Protein AF-A0A2V9VJ50-F1 (afdb_monomer_lite)

pLDDT: mean 73.33, std 18.11, range [36.12, 94.62]

Sequence (125 aa):
MRKLTKEQKRDIAVIAAKKDADIDFSDLPSVVDWSGAEIGKFYRPAKKPVTMRLDADVLEWLKAFGKGYQTKVNLLLRYAMANAKSRAGTAAGGWRKRRRRTRTSRSRSRADIACRARLVHVQLG

Structure (mmCIF, N/CA/C/O backbone):
data_AF-A0A2V9VJ50-F1
#
_entry.id   AF-A0A2V9VJ50-F1
#
loop_
_atom_site.group_PDB
_atom_site.id
_atom_site.type_symbol
_atom_site.label_atom_id
_atom_site.label_alt_id
_atom_site.label_comp_id
_atom_site.label_asym_id
_atom_site.label_entity_id
_atom_site.label_seq_id
_atom_site.pdbx_PDB_ins_code
_atom_site.Cartn_x
_atom_site.Cartn_y
_atom_site.Cartn_z
_atom_site.occupancy
_atom_site.B_iso_or_equiv
_atom_site.auth_seq_id
_atom_site.auth_comp_id
_atom_site.auth_asym_id
_atom_site.auth_atom_id
_atom_site.pdbx_PDB_model_num
ATOM 1 N N . MET A 1 1 ? -6.143 9.576 31.285 1.00 63.41 1 MET A N 1
ATOM 2 C CA . MET A 1 1 ? -7.428 8.964 30.870 1.00 63.41 1 MET A CA 1
ATOM 3 C C . MET A 1 1 ? -8.580 9.831 31.349 1.00 63.41 1 MET A C 1
ATOM 5 O O . MET A 1 1 ? -8.545 10.267 32.495 1.00 63.41 1 MET A O 1
ATOM 9 N N . ARG A 1 2 ? -9.576 10.105 30.496 1.00 83.50 2 ARG A N 1
ATOM 10 C CA . ARG A 1 2 ? -10.810 10.792 30.917 1.00 83.50 2 ARG A CA 1
ATOM 11 C C . ARG A 1 2 ? -11.621 9.869 31.833 1.00 83.50 2 ARG A C 1
ATOM 13 O O . ARG A 1 2 ? -11.737 8.681 31.550 1.00 83.50 2 ARG A O 1
ATOM 20 N N . LYS A 1 3 ? -12.152 10.409 32.934 1.00 85.25 3 LYS A N 1
ATOM 21 C CA . LYS A 1 3 ? -13.038 9.666 33.841 1.00 85.25 3 LYS A CA 1
ATOM 22 C C . LYS A 1 3 ? -14.437 9.591 33.222 1.00 85.25 3 LYS A C 1
ATOM 24 O O . LYS A 1 3 ? -14.941 10.605 32.751 1.00 85.25 3 LYS A O 1
ATOM 29 N N . LEU A 1 4 ? -15.035 8.400 33.229 1.00 86.62 4 LEU A N 1
ATOM 30 C CA . LEU A 1 4 ? -16.399 8.168 32.742 1.00 86.62 4 LEU A CA 1
ATOM 31 C C . LEU A 1 4 ? -17.420 8.893 33.623 1.00 86.62 4 LEU A C 1
ATOM 33 O O . LEU A 1 4 ? -17.299 8.873 34.857 1.00 86.62 4 LEU A O 1
ATOM 37 N N . THR A 1 5 ? -18.431 9.488 32.992 1.00 92.06 5 THR A N 1
ATOM 38 C CA . THR A 1 5 ? -19.564 10.099 33.695 1.00 92.06 5 THR A CA 1
ATOM 39 C C . THR A 1 5 ? -20.411 9.024 34.383 1.00 92.06 5 THR A C 1
ATOM 41 O O . THR A 1 5 ? -20.317 7.828 34.092 1.00 92.06 5 THR A O 1
ATOM 44 N N . LYS A 1 6 ? -21.240 9.435 35.349 1.00 90.31 6 LYS A N 1
ATOM 45 C CA . LYS A 1 6 ? -22.112 8.516 36.098 1.00 90.31 6 LYS A CA 1
ATOM 46 C C . LYS A 1 6 ? -23.117 7.803 35.183 1.00 90.31 6 LYS A C 1
ATOM 48 O O . LYS A 1 6 ? -23.441 6.651 35.437 1.00 90.31 6 LYS A O 1
ATOM 53 N N . GLU A 1 7 ? -23.572 8.481 34.134 1.00 90.06 7 GLU A N 1
ATOM 54 C CA . GLU A 1 7 ? -24.473 7.948 33.104 1.00 90.06 7 GLU A CA 1
ATOM 55 C C . GLU A 1 7 ? -23.787 6.864 32.278 1.00 90.06 7 GLU A C 1
ATOM 57 O O . GLU A 1 7 ? -24.252 5.732 32.270 1.00 90.06 7 GLU A O 1
ATOM 62 N N . GLN A 1 8 ? -22.594 7.143 31.747 1.00 91.06 8 GLN A N 1
ATOM 63 C CA . GLN A 1 8 ? -21.832 6.163 30.967 1.00 91.06 8 GLN A CA 1
ATOM 64 C C . GLN A 1 8 ? -21.568 4.868 31.746 1.00 91.06 8 GLN A C 1
ATOM 66 O O . GLN A 1 8 ? -21.634 3.777 31.191 1.00 91.06 8 GLN A O 1
ATOM 71 N N . LYS A 1 9 ? -21.289 4.967 33.053 1.00 90.88 9 LYS A N 1
ATOM 72 C CA . LYS A 1 9 ? -21.100 3.782 33.906 1.00 90.88 9 LYS A CA 1
ATOM 73 C C . LYS A 1 9 ? -22.374 2.954 34.068 1.00 90.88 9 LYS A C 1
ATOM 75 O O . LYS A 1 9 ? -22.277 1.736 34.178 1.00 90.88 9 LYS A O 1
ATOM 80 N N . ARG A 1 10 ? -23.543 3.599 34.113 1.00 91.00 10 ARG A N 1
ATOM 81 C CA . ARG A 1 10 ? -24.836 2.907 34.193 1.00 91.00 10 ARG A CA 1
ATOM 82 C C . ARG A 1 10 ? -25.147 2.209 32.879 1.00 91.00 10 ARG A C 1
ATOM 84 O O . ARG A 1 10 ? -25.469 1.031 32.913 1.00 91.00 10 ARG A O 1
ATOM 91 N N . ASP A 1 11 ? -24.961 2.888 31.752 1.00 90.25 11 ASP A N 1
ATOM 92 C CA . ASP A 1 11 ? -25.232 2.313 30.430 1.00 90.25 11 ASP A CA 1
ATOM 93 C C . ASP A 1 11 ? -24.347 1.090 30.163 1.00 90.25 11 ASP A C 1
ATOM 95 O O . ASP A 1 11 ? -24.830 0.049 29.723 1.00 90.25 11 ASP A O 1
ATOM 99 N N . ILE A 1 12 ? -23.062 1.167 30.529 1.00 90.69 12 ILE A N 1
ATOM 100 C CA . ILE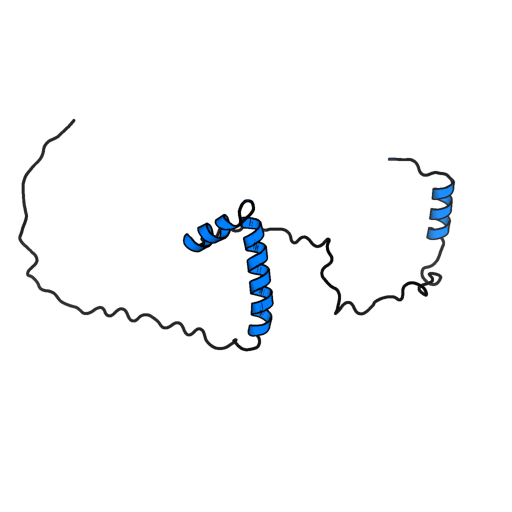 A 1 12 ? -22.141 0.025 30.447 1.00 90.69 12 ILE A CA 1
ATOM 101 C C . ILE A 1 12 ? -22.615 -1.131 31.336 1.00 90.69 12 ILE A C 1
ATOM 103 O O . ILE A 1 12 ? -22.584 -2.276 30.896 1.00 90.69 12 ILE A O 1
ATOM 107 N N . ALA A 1 13 ? -23.061 -0.855 32.566 1.00 90.75 13 ALA A N 1
ATOM 108 C CA . ALA A 1 13 ? -23.566 -1.893 33.466 1.00 90.75 13 ALA A CA 1
ATOM 109 C C . ALA A 1 13 ? -24.848 -2.554 32.929 1.00 90.75 13 ALA A C 1
ATOM 111 O O . ALA A 1 13 ? -25.011 -3.763 33.069 1.00 90.75 13 ALA A O 1
ATOM 112 N N . VAL A 1 14 ? -25.723 -1.783 32.277 1.00 90.25 14 VAL A N 1
ATOM 113 C CA . VAL A 1 14 ? -26.937 -2.294 31.620 1.00 90.25 14 VAL A CA 1
ATOM 114 C C . VAL A 1 14 ? -26.582 -3.190 30.434 1.00 90.25 14 VAL A C 1
ATOM 116 O O . VAL A 1 14 ? -27.133 -4.281 30.314 1.00 90.25 14 VAL A O 1
ATOM 119 N N . ILE A 1 15 ? -25.644 -2.770 29.580 1.00 88.56 15 ILE A N 1
ATOM 120 C CA . ILE A 1 15 ? -25.189 -3.572 28.434 1.00 88.56 15 ILE A CA 1
ATOM 121 C C . ILE A 1 15 ? -24.492 -4.851 28.913 1.00 88.56 15 ILE A C 1
ATOM 123 O O . ILE A 1 15 ? -24.769 -5.923 28.389 1.00 88.56 15 ILE A O 1
ATOM 127 N N . ALA A 1 16 ? -23.644 -4.762 29.941 1.00 87.94 16 ALA A N 1
ATOM 128 C CA . ALA A 1 16 ? -22.920 -5.908 30.493 1.00 87.94 16 ALA A CA 1
ATOM 129 C C . ALA A 1 16 ? -23.833 -6.949 31.165 1.00 87.94 16 ALA A C 1
ATOM 131 O O . ALA A 1 16 ? -23.438 -8.104 31.302 1.00 87.94 16 ALA A O 1
ATOM 132 N N . ALA A 1 17 ? -25.030 -6.549 31.605 1.00 89.81 17 ALA A N 1
ATOM 133 C CA . ALA A 1 17 ? -26.011 -7.444 32.214 1.00 89.81 17 ALA A CA 1
ATOM 134 C C . ALA A 1 17 ? -26.921 -8.152 31.191 1.00 89.81 17 ALA A C 1
ATOM 136 O O . ALA A 1 17 ?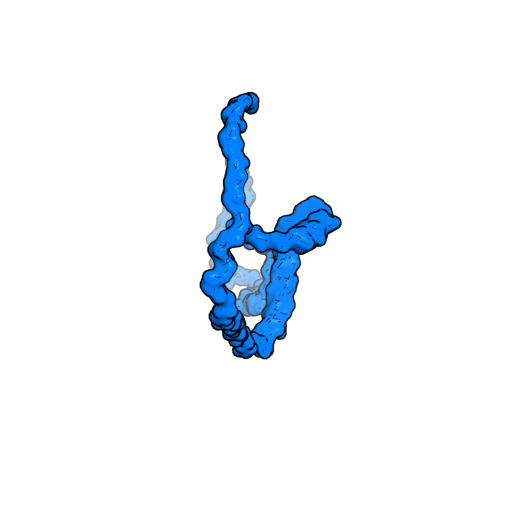 -27.602 -9.111 31.559 1.00 89.81 17 ALA A O 1
ATOM 137 N N . LYS A 1 18 ? -26.959 -7.700 29.927 1.00 87.50 18 LYS A N 1
ATOM 138 C CA . LYS A 1 18 ? -27.708 -8.383 28.862 1.00 87.50 18 LYS A CA 1
ATOM 139 C C . LYS A 1 18 ? -27.016 -9.692 28.477 1.00 87.50 18 LYS A C 1
ATOM 141 O O . LYS A 1 18 ? -25.793 -9.754 28.408 1.00 87.50 18 LYS A O 1
ATOM 146 N N . LYS A 1 19 ? -27.808 -10.733 28.209 1.00 87.75 19 LYS A N 1
ATOM 147 C CA . LYS A 1 19 ? -27.316 -12.012 27.682 1.00 87.75 19 LYS A CA 1
ATOM 148 C C . LYS A 1 19 ? -27.267 -11.964 26.158 1.00 87.75 19 LYS A C 1
ATOM 150 O O . LYS A 1 19 ? -28.112 -11.326 25.538 1.00 87.75 19 LYS A O 1
ATOM 155 N N . ASP A 1 20 ? -26.349 -12.720 25.563 1.00 81.00 20 ASP A N 1
ATOM 156 C CA . ASP A 1 20 ? -26.183 -12.785 24.103 1.00 81.00 20 ASP A CA 1
ATOM 157 C C . ASP A 1 20 ? -27.453 -13.234 23.359 1.00 81.00 20 ASP A C 1
ATOM 159 O O . ASP A 1 20 ? -27.703 -12.792 22.243 1.00 81.00 20 ASP A O 1
ATOM 163 N N . ALA A 1 21 ? -28.280 -14.078 23.985 1.00 83.19 21 ALA A N 1
ATOM 164 C CA . ALA A 1 21 ? -29.537 -14.564 23.409 1.00 83.19 21 ALA A CA 1
ATOM 165 C C . ALA A 1 21 ? -30.625 -13.479 23.287 1.00 83.19 21 ALA A C 1
ATOM 167 O O . ALA A 1 21 ? -31.531 -13.625 22.473 1.00 83.19 21 ALA A O 1
ATOM 168 N N . ASP A 1 22 ? -30.525 -12.403 24.074 1.00 84.94 22 ASP A N 1
ATOM 169 C CA . ASP A 1 22 ? -31.477 -11.286 24.075 1.00 84.94 22 ASP A CA 1
ATOM 170 C C . ASP A 1 22 ? -31.027 -10.147 23.131 1.00 84.94 22 ASP A C 1
ATOM 172 O O . ASP A 1 22 ? -31.593 -9.049 23.151 1.00 84.94 22 ASP A O 1
ATOM 176 N N . ILE A 1 23 ? -29.968 -10.368 22.340 1.00 83.88 23 ILE A N 1
ATOM 177 C CA . ILE A 1 23 ? -29.483 -9.409 21.345 1.00 83.88 23 ILE A CA 1
ATOM 178 C C . ILE A 1 23 ? -30.368 -9.507 20.101 1.00 83.88 23 ILE A C 1
ATOM 180 O O . ILE A 1 23 ? -30.455 -10.549 19.457 1.00 83.88 23 ILE A O 1
ATOM 184 N N . ASP A 1 24 ? -31.011 -8.395 19.759 1.00 82.81 24 ASP A N 1
ATOM 185 C CA . ASP A 1 24 ? -31.809 -8.273 18.546 1.00 82.81 24 ASP A CA 1
ATOM 186 C C . ASP A 1 24 ? -30.904 -8.093 17.315 1.00 82.81 24 ASP A C 1
ATOM 188 O O . ASP A 1 24 ? -30.080 -7.178 17.264 1.00 82.81 24 ASP A O 1
ATOM 192 N N . PHE A 1 25 ? -31.068 -8.971 16.323 1.00 78.69 25 PHE A N 1
ATOM 193 C CA . PHE A 1 25 ? -30.353 -8.944 15.041 1.00 78.69 25 PHE A CA 1
ATOM 194 C C . PHE A 1 25 ? -31.266 -8.576 13.860 1.00 78.69 25 PHE A C 1
ATOM 196 O O . PHE A 1 25 ? -30.852 -8.705 12.707 1.00 78.69 25 PHE A O 1
ATOM 203 N N . SER A 1 26 ? -32.499 -8.127 14.117 1.00 81.06 26 SER A N 1
ATOM 204 C CA . SER A 1 26 ? -33.491 -7.820 13.073 1.00 81.06 26 SER A CA 1
ATOM 205 C C . SER A 1 26 ? -33.000 -6.757 12.083 1.00 81.06 26 SER A C 1
ATOM 207 O O . SER A 1 26 ? -33.247 -6.873 10.884 1.00 81.06 26 SER A O 1
ATOM 209 N N . ASP A 1 27 ? -32.248 -5.765 12.567 1.00 81.81 27 ASP A N 1
ATOM 210 C CA . ASP A 1 27 ? -31.721 -4.668 11.744 1.00 81.81 27 ASP A CA 1
ATOM 211 C C . ASP A 1 27 ? -30.445 -5.039 10.970 1.00 81.81 27 ASP A C 1
ATOM 213 O O . ASP A 1 27 ? -30.134 -4.441 9.937 1.00 81.81 27 ASP A O 1
ATOM 217 N N . LEU A 1 28 ? -29.673 -6.007 11.471 1.00 77.44 28 LEU A N 1
ATOM 218 C CA . LEU A 1 28 ? -28.426 -6.466 10.864 1.00 77.44 28 LEU A CA 1
ATOM 219 C C . LEU A 1 28 ? -28.371 -7.996 10.919 1.00 77.44 28 LEU A C 1
ATOM 221 O O . LEU A 1 28 ? -27.850 -8.551 11.894 1.00 77.44 28 LEU A O 1
ATOM 225 N N . PRO A 1 29 ? -28.869 -8.690 9.878 1.00 77.25 29 PRO A N 1
ATOM 226 C CA . PRO A 1 29 ? -28.786 -10.138 9.832 1.00 77.25 29 PRO A CA 1
ATOM 227 C C . PRO A 1 29 ? -27.320 -10.568 9.876 1.00 77.25 29 PRO A C 1
ATOM 229 O O . PRO A 1 29 ? -26.450 -9.945 9.257 1.00 77.25 29 PRO A O 1
ATOM 232 N N . SER A 1 30 ? -27.032 -11.644 10.608 1.00 75.56 30 SER A N 1
ATOM 233 C CA . SER A 1 30 ? -25.667 -12.150 10.676 1.00 75.56 30 SER A CA 1
ATOM 234 C C . SER A 1 30 ? -25.246 -12.664 9.296 1.00 75.56 30 SER A C 1
ATOM 236 O O . SER A 1 30 ? -25.881 -13.526 8.686 1.00 75.56 30 SER A O 1
ATOM 238 N N . VAL A 1 31 ? -24.172 -12.088 8.760 1.00 79.31 31 VAL A N 1
ATOM 239 C CA . VAL A 1 31 ? -23.586 -12.546 7.503 1.00 79.31 31 VAL A CA 1
ATOM 240 C C . VAL A 1 31 ? -22.650 -13.700 7.840 1.00 79.31 31 VAL A C 1
ATOM 242 O O . VAL A 1 31 ? -21.597 -13.505 8.447 1.00 79.31 31 VAL A O 1
ATOM 245 N N . VAL A 1 32 ? -23.058 -14.917 7.487 1.00 77.50 32 VAL A N 1
ATOM 246 C CA . VAL A 1 32 ? -22.238 -16.129 7.657 1.00 77.50 32 VAL A CA 1
ATOM 247 C C . VAL A 1 32 ? -21.379 -16.378 6.414 1.00 77.50 32 VAL A C 1
ATOM 249 O O . VAL A 1 32 ? -20.251 -16.855 6.523 1.00 77.50 32 VAL A O 1
ATOM 252 N N . ASP A 1 33 ? -21.884 -16.006 5.234 1.00 80.19 33 ASP A N 1
ATOM 253 C CA . ASP A 1 33 ? -21.168 -16.137 3.967 1.00 80.19 33 ASP A CA 1
ATOM 254 C C . ASP A 1 33 ? -20.413 -14.850 3.605 1.00 80.19 33 ASP A C 1
ATOM 256 O O . ASP A 1 33 ? -21.001 -13.827 3.260 1.00 80.19 33 ASP A O 1
ATOM 260 N N . TRP A 1 34 ? -19.084 -14.928 3.662 1.00 77.12 34 TRP A N 1
ATOM 261 C CA . TRP A 1 34 ? -18.159 -13.843 3.323 1.00 77.12 34 TRP A CA 1
ATOM 262 C C . TRP A 1 34 ? -17.460 -14.054 1.973 1.00 77.12 34 TRP A C 1
ATOM 264 O O . TRP A 1 34 ? -16.481 -13.368 1.673 1.00 77.12 34 TRP A O 1
ATOM 274 N N . SER A 1 35 ? -17.927 -14.992 1.146 1.00 75.56 35 SER A N 1
ATOM 275 C CA . SER A 1 35 ? -17.297 -15.332 -0.138 1.00 75.56 35 SER A CA 1
ATOM 276 C C . SER A 1 35 ? -17.200 -14.154 -1.120 1.00 75.56 35 SER A C 1
ATOM 278 O O . SER A 1 35 ? -16.252 -14.084 -1.903 1.00 75.56 35 SER A O 1
ATOM 280 N N . GLY A 1 36 ? -18.131 -13.198 -1.043 1.00 70.75 36 GLY A N 1
ATOM 281 C CA . GLY A 1 36 ? -18.147 -11.969 -1.846 1.00 70.75 36 GLY A CA 1
ATOM 282 C C . GLY A 1 36 ? -17.499 -10.748 -1.185 1.00 70.75 36 GLY A C 1
ATOM 283 O O . GLY A 1 36 ? -17.602 -9.645 -1.717 1.00 70.75 36 GLY A O 1
ATOM 284 N N . ALA A 1 37 ? -16.868 -10.900 -0.019 1.00 73.69 37 ALA A N 1
ATOM 285 C CA . ALA A 1 37 ? -16.322 -9.766 0.716 1.00 73.69 37 ALA A CA 1
ATOM 286 C C . ALA A 1 37 ? -15.135 -9.133 -0.027 1.00 73.69 37 ALA A C 1
ATOM 288 O O . ALA A 1 37 ? -14.098 -9.761 -0.259 1.00 73.69 37 ALA A O 1
ATOM 289 N N . GLU A 1 38 ? -15.263 -7.854 -0.371 1.00 71.94 38 GLU A N 1
ATOM 290 C CA . GLU A 1 38 ? -14.160 -7.099 -0.948 1.00 71.94 38 GLU A CA 1
ATOM 291 C C . GLU A 1 38 ? -13.163 -6.690 0.134 1.00 71.94 38 GLU A C 1
ATOM 293 O O . GLU A 1 38 ? -13.509 -6.314 1.257 1.00 71.94 38 GLU A O 1
ATOM 298 N N . ILE A 1 39 ? -11.884 -6.718 -0.228 1.00 69.38 39 ILE A N 1
ATOM 299 C CA . ILE A 1 39 ? -10.817 -6.188 0.608 1.00 69.38 39 ILE A CA 1
ATOM 300 C C . ILE A 1 39 ? -11.085 -4.689 0.822 1.00 69.38 39 ILE A C 1
ATOM 302 O O . ILE A 1 39 ? -10.907 -3.875 -0.084 1.00 69.38 39 ILE A O 1
ATOM 306 N N . GLY A 1 40 ? -11.533 -4.334 2.028 1.00 71.00 40 GLY A N 1
ATOM 307 C CA . GLY A 1 40 ? -11.979 -2.982 2.350 1.00 71.00 40 GLY A CA 1
ATOM 308 C C . GLY A 1 40 ? -10.896 -1.913 2.179 1.00 71.00 40 GLY A C 1
ATOM 309 O O . GLY A 1 40 ? -9.693 -2.182 2.228 1.00 71.00 40 GLY A O 1
ATOM 310 N N . LYS A 1 41 ? -11.335 -0.651 2.065 1.00 64.25 41 LYS A N 1
ATOM 311 C CA . LYS A 1 41 ? -10.492 0.550 1.866 1.00 64.25 41 LYS A CA 1
ATOM 312 C C . LYS A 1 41 ? -9.339 0.697 2.878 1.00 64.25 41 LYS A C 1
ATOM 314 O O . LYS A 1 41 ? -8.369 1.403 2.609 1.00 64.25 41 LYS A O 1
ATOM 319 N N . PHE A 1 42 ? -9.439 0.047 4.038 1.00 71.50 42 PHE A N 1
ATOM 320 C CA . PHE A 1 42 ? -8.451 0.101 5.118 1.00 71.50 42 PHE A CA 1
ATOM 321 C C . PHE A 1 42 ? -7.350 -0.959 5.025 1.00 71.50 42 PHE A C 1
ATOM 323 O O . PHE A 1 42 ? -6.360 -0.870 5.754 1.00 71.50 42 PHE A O 1
ATOM 330 N N . TYR A 1 43 ? -7.464 -1.934 4.123 1.00 77.12 43 TYR A N 1
ATOM 331 C CA . TYR A 1 43 ? -6.425 -2.938 3.956 1.00 77.12 43 TYR A CA 1
ATOM 332 C C . TYR A 1 43 ? -5.193 -2.340 3.270 1.00 77.12 43 TYR A C 1
ATOM 334 O O . TYR A 1 43 ? -5.190 -2.011 2.081 1.00 77.12 43 TYR A O 1
ATOM 342 N N . ARG A 1 44 ? -4.106 -2.220 4.033 1.00 75.75 44 ARG A N 1
ATOM 343 C CA . ARG A 1 44 ? -2.792 -1.804 3.541 1.00 75.75 44 ARG A CA 1
ATOM 344 C C . ARG A 1 44 ? -1.807 -2.954 3.739 1.00 75.75 44 ARG A C 1
ATOM 346 O O . ARG A 1 44 ? -1.279 -3.102 4.838 1.00 75.75 44 ARG A O 1
ATOM 353 N N . PRO A 1 45 ? -1.534 -3.762 2.700 1.00 81.25 45 PRO A N 1
ATOM 354 C CA . PRO A 1 45 ? -0.479 -4.765 2.761 1.00 81.25 45 PRO A CA 1
ATOM 355 C C . PRO A 1 45 ? 0.843 -4.147 3.212 1.00 81.25 45 PRO A C 1
ATOM 357 O O . PRO A 1 45 ? 1.256 -3.111 2.677 1.00 81.25 45 PRO A O 1
ATOM 360 N N . ALA A 1 46 ? 1.529 -4.806 4.145 1.00 85.06 46 ALA A N 1
ATOM 361 C CA . ALA A 1 46 ? 2.878 -4.420 4.531 1.00 85.06 46 ALA A CA 1
ATOM 362 C C . ALA A 1 46 ? 3.806 -4.503 3.309 1.00 85.06 46 ALA A C 1
ATOM 364 O O . ALA A 1 46 ? 3.931 -5.550 2.666 1.00 85.06 46 ALA A O 1
ATOM 365 N N . LYS A 1 47 ? 4.448 -3.383 2.966 1.00 84.69 47 LYS A N 1
ATOM 366 C CA . LYS A 1 47 ? 5.417 -3.324 1.869 1.00 84.69 47 LYS A CA 1
ATOM 367 C C . LYS A 1 47 ? 6.719 -3.956 2.350 1.00 84.69 47 LYS A C 1
ATOM 369 O O . LYS A 1 47 ? 7.268 -3.525 3.358 1.00 84.69 47 LYS A O 1
ATOM 374 N N . LYS A 1 48 ? 7.218 -4.953 1.625 1.00 88.00 48 LYS A N 1
ATOM 375 C CA . LYS A 1 48 ? 8.540 -5.534 1.878 1.00 88.00 48 LYS A CA 1
ATOM 376 C C . LYS A 1 48 ? 9.558 -4.850 0.961 1.00 88.00 48 LYS A C 1
ATOM 378 O O . LYS A 1 48 ? 9.274 -4.741 -0.234 1.00 88.00 48 LYS A O 1
ATOM 383 N N . PRO A 1 49 ? 10.702 -4.368 1.476 1.00 86.44 49 PRO A N 1
ATOM 384 C CA . PRO A 1 49 ? 11.760 -3.855 0.620 1.00 86.44 49 PRO A CA 1
ATOM 385 C C . PRO A 1 49 ? 12.320 -5.015 -0.207 1.00 86.44 49 PRO A C 1
ATOM 387 O O . PRO A 1 49 ? 12.713 -6.044 0.338 1.00 86.44 49 PRO A O 1
ATOM 390 N N . VAL A 1 50 ? 12.319 -4.862 -1.528 1.00 87.44 50 VAL A N 1
ATOM 391 C CA . VAL A 1 50 ? 12.897 -5.833 -2.459 1.00 87.44 50 VAL A CA 1
ATOM 392 C C . VAL A 1 50 ? 13.854 -5.084 -3.369 1.00 87.44 50 VAL A C 1
ATOM 394 O O . VAL A 1 50 ? 13.468 -4.105 -4.007 1.00 87.44 50 VAL A O 1
ATOM 397 N N . THR A 1 51 ? 15.093 -5.561 -3.445 1.00 90.25 51 THR A N 1
ATOM 398 C CA . THR A 1 51 ? 16.092 -5.045 -4.380 1.00 90.25 51 THR A CA 1
ATOM 399 C C . THR A 1 51 ? 16.010 -5.867 -5.660 1.00 90.25 51 THR A C 1
ATOM 401 O O . THR A 1 51 ? 16.373 -7.041 -5.670 1.00 90.25 51 THR A O 1
ATOM 404 N N . MET A 1 52 ? 15.510 -5.271 -6.741 1.00 89.00 52 MET A N 1
ATOM 405 C CA . MET A 1 52 ? 15.460 -5.900 -8.063 1.00 89.00 52 MET A CA 1
ATOM 406 C C . MET A 1 52 ? 16.044 -4.969 -9.122 1.00 89.00 52 MET A C 1
ATOM 408 O O . MET A 1 52 ? 16.052 -3.750 -8.952 1.00 89.00 52 MET A O 1
ATOM 412 N N . ARG A 1 53 ? 16.530 -5.553 -10.218 1.00 90.88 53 ARG A N 1
ATOM 413 C CA . ARG A 1 53 ? 16.979 -4.807 -11.396 1.00 90.88 53 ARG A CA 1
ATOM 414 C C . ARG A 1 53 ? 15.794 -4.621 -12.339 1.00 90.88 53 ARG A C 1
ATOM 416 O O . ARG A 1 53 ? 15.046 -5.568 -12.563 1.00 90.88 53 ARG A O 1
ATOM 423 N N . LEU A 1 54 ? 15.641 -3.410 -12.859 1.00 89.88 54 LEU A N 1
ATOM 424 C CA . LEU A 1 54 ? 14.684 -3.059 -13.903 1.00 89.88 54 LEU A CA 1
ATOM 425 C C . LEU A 1 54 ? 15.471 -2.535 -15.101 1.00 89.88 54 LEU A C 1
ATOM 427 O O . LEU A 1 54 ? 16.533 -1.935 -14.913 1.00 89.88 54 LEU A O 1
ATOM 431 N N . ASP A 1 55 ? 14.950 -2.765 -16.301 1.00 93.50 55 ASP A N 1
ATOM 432 C CA . ASP A 1 55 ? 15.554 -2.244 -17.522 1.00 93.50 55 ASP A CA 1
ATOM 433 C C . ASP A 1 55 ? 15.508 -0.706 -17.544 1.00 93.50 55 ASP A C 1
ATOM 435 O O . ASP A 1 55 ? 14.670 -0.066 -16.893 1.00 93.50 55 ASP A O 1
ATOM 439 N N . ALA A 1 56 ? 16.470 -0.103 -18.243 1.00 93.56 56 ALA A N 1
ATOM 440 C CA . ALA A 1 56 ? 16.676 1.345 -18.228 1.00 93.56 56 ALA A CA 1
ATOM 441 C C . ALA A 1 56 ? 15.517 2.110 -18.888 1.00 93.56 56 ALA A C 1
ATOM 443 O O . ALA A 1 56 ? 15.079 3.132 -18.362 1.00 93.56 56 ALA A O 1
ATOM 444 N N . ASP A 1 57 ? 14.987 1.573 -19.981 1.00 94.62 57 ASP A N 1
ATOM 445 C CA . ASP A 1 57 ? 13.821 2.073 -20.714 1.00 94.62 57 ASP A CA 1
ATOM 446 C C . ASP A 1 57 ? 12.542 2.015 -19.865 1.00 94.62 57 ASP A C 1
ATOM 448 O O . ASP A 1 57 ? 11.785 2.985 -19.786 1.00 94.62 57 ASP A O 1
ATOM 452 N N . VAL A 1 58 ? 12.332 0.913 -19.142 1.00 91.94 58 VAL A N 1
ATOM 453 C CA . VAL A 1 58 ? 11.207 0.755 -18.214 1.00 91.94 58 VAL A CA 1
ATOM 454 C C . VAL A 1 58 ? 11.314 1.764 -17.074 1.00 91.94 58 VAL A C 1
ATOM 456 O O . VAL A 1 58 ? 10.315 2.372 -16.687 1.00 91.94 58 VAL A O 1
ATOM 459 N N . LEU A 1 59 ? 12.517 1.978 -16.533 1.00 91.81 59 LEU A N 1
ATOM 460 C CA . LEU A 1 59 ? 12.749 2.985 -15.496 1.00 91.81 59 LEU A CA 1
ATOM 461 C C . LEU A 1 59 ? 12.493 4.408 -15.997 1.00 91.81 59 LEU A C 1
ATOM 463 O O . LEU A 1 59 ? 11.908 5.205 -15.260 1.00 91.81 59 LEU A O 1
ATOM 467 N N . GLU A 1 60 ? 12.926 4.736 -17.209 1.00 93.75 60 GLU A N 1
ATOM 468 C CA . GLU A 1 60 ? 12.691 6.039 -17.828 1.00 93.75 60 GLU A CA 1
ATOM 469 C C . GLU A 1 60 ? 11.195 6.286 -18.051 1.00 93.75 60 GLU A C 1
ATOM 471 O O . GLU A 1 60 ? 10.657 7.297 -17.590 1.00 93.75 60 GLU A O 1
ATOM 476 N N . TRP A 1 61 ? 10.491 5.309 -18.625 1.00 93.69 61 TRP A N 1
ATOM 477 C CA . TRP A 1 61 ? 9.042 5.362 -18.805 1.00 93.69 61 TRP A CA 1
ATOM 478 C C . TRP A 1 61 ? 8.296 5.510 -17.470 1.00 93.69 61 TRP A C 1
ATOM 480 O O . TRP A 1 61 ? 7.399 6.342 -17.339 1.00 93.69 61 TRP A O 1
ATOM 490 N N . LEU A 1 62 ? 8.700 4.774 -16.429 1.00 92.31 62 LEU A N 1
ATOM 491 C CA . LEU A 1 62 ? 8.114 4.896 -15.090 1.00 92.31 62 LEU A CA 1
ATOM 492 C C . LEU A 1 62 ? 8.339 6.285 -14.476 1.00 92.31 62 LEU A C 1
ATOM 494 O O . LEU A 1 62 ? 7.445 6.820 -13.812 1.00 92.31 62 LEU A O 1
ATOM 498 N N . LYS A 1 63 ? 9.519 6.873 -14.691 1.00 91.25 63 LYS A N 1
ATOM 499 C CA . LYS A 1 63 ? 9.850 8.228 -14.229 1.00 91.25 63 LYS A CA 1
ATOM 500 C C . LYS A 1 63 ? 9.079 9.308 -14.986 1.00 91.25 63 LYS A C 1
ATOM 502 O O . LYS A 1 63 ? 8.780 10.334 -14.376 1.00 91.25 63 LYS A O 1
ATOM 507 N N . ALA A 1 64 ? 8.690 9.072 -16.241 1.00 91.94 64 ALA A N 1
ATOM 508 C CA . ALA A 1 64 ? 7.869 10.006 -17.017 1.00 91.94 64 ALA A CA 1
ATOM 509 C C . ALA A 1 64 ? 6.511 10.299 -16.349 1.00 91.94 64 ALA A C 1
ATOM 511 O O . ALA A 1 64 ? 5.965 11.390 -16.485 1.00 91.94 64 ALA A O 1
ATOM 512 N N . PHE A 1 65 ? 5.996 9.374 -15.531 1.00 84.81 65 PHE A N 1
ATOM 513 C CA . PHE A 1 65 ? 4.787 9.593 -14.733 1.00 84.81 65 PHE A CA 1
ATOM 514 C C . PHE A 1 65 ? 4.986 10.529 -13.521 1.00 84.81 65 PHE A C 1
ATOM 516 O O . PHE A 1 65 ? 4.037 10.733 -12.754 1.00 84.81 65 PHE A O 1
ATOM 523 N N . GLY A 1 66 ? 6.188 11.062 -13.294 1.00 88.38 66 GLY A N 1
ATOM 524 C CA . GLY A 1 66 ? 6.495 12.022 -12.235 1.00 88.38 66 GLY A CA 1
ATOM 525 C C . GLY A 1 66 ? 6.832 11.402 -10.872 1.00 88.38 66 GLY A C 1
ATOM 526 O O . GLY A 1 66 ? 7.223 10.237 -10.743 1.00 88.38 66 GLY A O 1
ATOM 527 N N . LYS A 1 67 ? 6.703 12.211 -9.811 1.00 87.12 67 LYS A N 1
ATOM 528 C CA . LYS A 1 67 ? 7.074 11.824 -8.440 1.00 87.12 67 LYS A CA 1
ATOM 529 C C . LYS A 1 67 ? 6.262 10.608 -7.970 1.00 87.12 67 LYS A C 1
ATOM 531 O O . LYS A 1 67 ? 5.044 10.555 -8.116 1.00 87.12 67 LYS A O 1
ATOM 536 N N . GLY A 1 68 ? 6.945 9.638 -7.358 1.00 86.69 68 GLY A N 1
ATOM 537 C CA . GLY A 1 68 ? 6.306 8.451 -6.776 1.00 86.69 68 GLY A CA 1
ATOM 538 C C . GLY A 1 68 ? 6.179 7.248 -7.714 1.00 86.69 68 GLY A C 1
ATOM 539 O O . GLY A 1 68 ? 5.365 6.363 -7.443 1.00 86.69 68 GLY A O 1
ATOM 540 N N . TYR A 1 69 ? 6.988 7.172 -8.777 1.00 90.31 69 TYR A N 1
ATOM 541 C CA . TYR A 1 69 ? 7.005 6.033 -9.705 1.00 90.31 69 TYR A CA 1
ATOM 542 C C . TYR A 1 69 ? 7.118 4.667 -8.998 1.00 90.31 69 TYR A C 1
ATOM 544 O O . TYR A 1 69 ? 6.450 3.723 -9.397 1.00 90.31 69 TYR A O 1
ATOM 552 N N . GLN A 1 70 ? 7.844 4.565 -7.876 1.00 85.94 70 GLN A N 1
ATOM 553 C CA . GLN A 1 70 ? 7.928 3.339 -7.061 1.00 85.94 70 GLN A CA 1
ATOM 554 C C . GLN A 1 70 ? 6.558 2.842 -6.560 1.00 85.94 70 GLN A C 1
ATOM 556 O O . GLN A 1 70 ? 6.294 1.641 -6.518 1.00 85.94 70 GLN A O 1
ATOM 561 N N . THR A 1 71 ? 5.650 3.753 -6.198 1.00 86.81 71 THR A N 1
ATOM 562 C CA . THR A 1 71 ? 4.277 3.391 -5.817 1.00 86.81 71 THR A CA 1
ATOM 563 C C . THR A 1 71 ? 3.471 2.956 -7.041 1.00 86.81 71 THR A C 1
ATOM 565 O O . THR A 1 71 ? 2.692 2.007 -6.947 1.00 86.81 71 THR A O 1
ATOM 568 N N . LYS A 1 72 ? 3.702 3.592 -8.198 1.00 87.56 72 LYS A N 1
ATOM 569 C CA . LYS A 1 72 ? 3.051 3.245 -9.472 1.00 87.56 72 LYS A CA 1
ATOM 570 C C . LYS A 1 72 ? 3.486 1.872 -9.992 1.00 87.56 72 LYS A C 1
ATOM 572 O O . LYS A 1 72 ? 2.645 1.144 -10.507 1.00 87.56 72 LYS A O 1
ATOM 577 N N . VAL A 1 73 ? 4.735 1.463 -9.756 1.00 91.06 73 VAL A N 1
ATOM 578 C CA . VAL A 1 73 ? 5.208 0.095 -10.045 1.00 91.06 73 VAL A CA 1
ATOM 579 C C . VAL A 1 73 ? 4.335 -0.939 -9.340 1.00 91.06 73 VAL A C 1
ATOM 581 O O . VAL A 1 73 ? 3.848 -1.873 -9.968 1.00 91.06 73 VAL A O 1
ATOM 584 N N . ASN A 1 74 ? 4.059 -0.747 -8.049 1.00 88.81 74 ASN A N 1
ATOM 585 C CA . ASN A 1 74 ? 3.210 -1.677 -7.303 1.00 88.81 74 ASN A CA 1
ATOM 586 C C . ASN A 1 74 ? 1.772 -1.729 -7.840 1.00 88.81 74 ASN A C 1
ATOM 588 O O . ASN A 1 74 ? 1.148 -2.787 -7.795 1.00 88.81 74 ASN A O 1
ATOM 592 N N . LEU A 1 75 ? 1.239 -0.611 -8.340 1.00 88.06 75 LEU A N 1
ATOM 593 C CA . LEU A 1 75 ? -0.078 -0.578 -8.978 1.00 88.06 75 LEU A CA 1
ATOM 594 C C . LEU A 1 75 ? -0.076 -1.371 -10.293 1.00 88.06 75 LEU A C 1
ATOM 596 O O . LEU A 1 75 ? -0.954 -2.208 -10.501 1.00 88.06 75 LEU A O 1
ATOM 600 N N . LEU A 1 76 ? 0.936 -1.160 -11.137 1.00 90.19 76 LEU A N 1
ATOM 601 C CA . LEU A 1 76 ? 1.082 -1.865 -12.409 1.00 90.19 76 LEU A CA 1
ATOM 602 C C . LEU A 1 76 ? 1.227 -3.378 -12.203 1.00 90.19 76 LEU A C 1
ATOM 604 O O . LEU A 1 76 ? 0.571 -4.159 -12.887 1.00 90.19 76 LEU A O 1
ATOM 608 N N . LEU A 1 77 ? 2.020 -3.796 -11.214 1.00 89.38 77 LEU A N 1
ATOM 609 C CA . LEU A 1 77 ? 2.169 -5.209 -10.862 1.00 89.38 77 LEU A CA 1
ATOM 610 C C . LEU A 1 77 ? 0.841 -5.829 -10.410 1.00 89.38 77 LEU A C 1
ATOM 612 O O . LEU A 1 77 ? 0.517 -6.938 -10.824 1.00 89.38 77 LEU A O 1
ATOM 616 N N . ARG A 1 78 ? 0.029 -5.114 -9.619 1.00 88.31 78 ARG A N 1
ATOM 617 C CA . ARG A 1 78 ? -1.309 -5.589 -9.215 1.00 88.31 78 ARG A CA 1
ATOM 618 C C . ARG A 1 78 ? -2.237 -5.753 -10.412 1.00 88.31 78 ARG A C 1
ATOM 620 O O . ARG A 1 78 ? -2.926 -6.767 -10.504 1.00 88.31 78 ARG A O 1
ATOM 627 N N . TYR A 1 79 ? -2.224 -4.789 -11.328 1.00 88.31 79 TYR A N 1
ATOM 628 C CA . TYR A 1 79 ? -2.995 -4.863 -12.565 1.00 88.31 79 TYR A CA 1
ATOM 629 C C . TYR A 1 79 ? -2.559 -6.058 -13.424 1.00 88.31 79 TYR A C 1
ATOM 631 O O . TYR A 1 79 ? -3.397 -6.838 -13.875 1.00 88.31 79 TYR A O 1
ATOM 639 N N . ALA A 1 80 ? -1.251 -6.267 -13.587 1.00 90.06 80 ALA A N 1
ATOM 640 C CA . ALA A 1 80 ? -0.715 -7.420 -14.304 1.00 90.06 80 ALA A CA 1
ATOM 641 C C . ALA A 1 80 ? -1.110 -8.746 -13.635 1.00 90.06 80 ALA A C 1
ATOM 643 O O . ALA A 1 80 ? -1.534 -9.668 -14.323 1.00 90.06 80 ALA A O 1
ATOM 644 N N . MET A 1 81 ? -1.050 -8.842 -12.302 1.00 88.12 81 MET A N 1
ATOM 645 C CA . MET A 1 81 ? -1.473 -10.036 -11.559 1.00 88.12 81 MET A CA 1
ATOM 646 C C . MET A 1 81 ? -2.964 -10.344 -11.742 1.00 88.12 81 MET A C 1
ATOM 648 O O . MET A 1 81 ? -3.319 -11.506 -11.932 1.00 88.12 81 MET A O 1
ATOM 652 N N . ALA A 1 82 ? -3.834 -9.333 -11.687 1.00 85.81 82 ALA A N 1
ATOM 653 C CA . ALA A 1 82 ? -5.272 -9.514 -11.888 1.00 85.81 82 ALA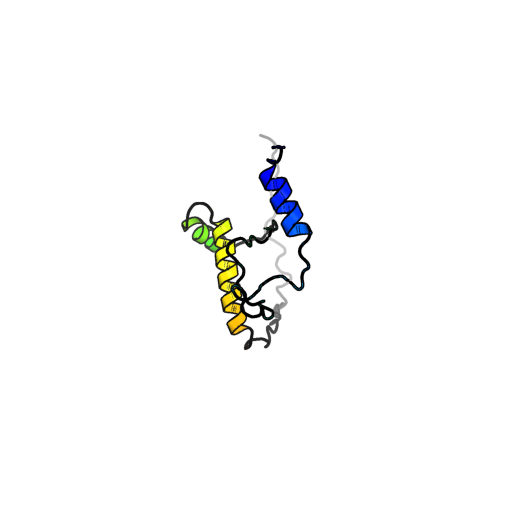 A CA 1
ATOM 654 C C . ALA A 1 82 ? -5.581 -10.047 -13.299 1.00 85.81 82 ALA A C 1
ATOM 656 O O . ALA A 1 82 ? -6.319 -11.019 -13.445 1.00 85.81 82 ALA A O 1
ATOM 657 N N . ASN A 1 83 ? -4.931 -9.484 -14.321 1.00 84.94 83 ASN A N 1
ATOM 658 C CA . ASN A 1 83 ? -5.082 -9.919 -15.713 1.00 84.94 83 ASN A CA 1
ATOM 659 C C . ASN A 1 83 ? -4.358 -11.237 -16.031 1.00 84.94 83 ASN A C 1
ATOM 661 O O . ASN A 1 83 ? -4.732 -11.949 -16.957 1.00 84.94 83 ASN A O 1
ATOM 665 N N . ALA A 1 84 ? -3.309 -11.587 -15.287 1.00 82.88 84 ALA A N 1
ATOM 666 C CA . ALA A 1 84 ? -2.636 -12.871 -15.442 1.00 82.88 84 ALA A CA 1
ATOM 667 C C . ALA A 1 84 ? -3.491 -14.013 -14.882 1.00 82.88 84 ALA A C 1
ATOM 669 O O . ALA A 1 84 ? -3.541 -15.076 -15.492 1.00 82.88 84 ALA A O 1
ATOM 670 N N . LYS A 1 85 ? -4.203 -13.799 -13.766 1.00 68.06 85 LYS A N 1
ATOM 671 C CA . LYS A 1 85 ? -5.090 -14.810 -13.164 1.00 68.06 85 LYS A CA 1
ATOM 672 C C . LYS A 1 85 ? -6.216 -15.247 -14.103 1.00 68.06 85 LYS A C 1
ATOM 674 O O . LYS A 1 85 ? -6.523 -16.432 -14.137 1.00 68.06 85 LYS A O 1
ATOM 679 N N . SER A 1 86 ? -6.768 -14.337 -14.908 1.00 60.19 86 SER A N 1
ATOM 680 C CA . SER A 1 86 ? -7.777 -14.692 -15.918 1.00 60.19 86 SER A CA 1
ATOM 681 C C . SER A 1 86 ? -7.203 -15.504 -17.088 1.00 60.19 86 SER A C 1
ATOM 683 O O . SER A 1 86 ? -7.933 -16.267 -17.710 1.00 60.19 86 SER A O 1
ATOM 685 N N . ARG A 1 87 ? -5.894 -15.403 -17.366 1.00 57.12 87 ARG A N 1
ATOM 686 C CA . ARG A 1 87 ? -5.202 -16.152 -18.438 1.00 57.12 87 ARG A CA 1
ATOM 687 C C . ARG A 1 87 ? -4.527 -17.439 -17.948 1.00 57.12 87 ARG A C 1
ATOM 689 O O . ARG A 1 87 ? -4.268 -18.342 -18.741 1.00 57.12 87 ARG A O 1
ATOM 696 N N . ALA A 1 88 ? -4.232 -17.538 -16.652 1.00 54.84 88 ALA A N 1
ATOM 697 C CA . ALA A 1 88 ? -3.528 -18.667 -16.044 1.00 54.84 88 ALA A CA 1
ATOM 698 C C . ALA A 1 88 ? -4.354 -19.965 -16.027 1.00 54.84 88 ALA A C 1
ATOM 700 O O . ALA A 1 88 ? -3.767 -21.040 -15.944 1.00 54.84 88 ALA A O 1
ATOM 701 N N . GLY A 1 89 ? -5.679 -19.887 -16.201 1.00 54.22 89 GLY A N 1
ATOM 702 C CA . GLY A 1 89 ? -6.517 -21.063 -16.457 1.00 54.22 89 GLY A CA 1
ATOM 703 C C . GLY A 1 89 ? -6.222 -21.764 -17.792 1.00 54.22 89 GLY A C 1
ATO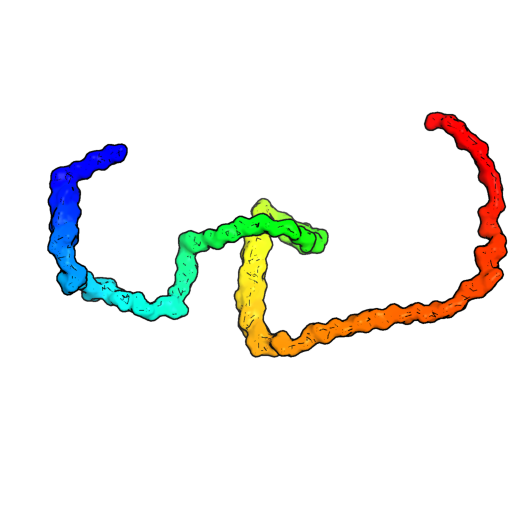M 704 O O . GLY A 1 89 ? -6.618 -22.910 -17.967 1.00 54.22 89 GLY A O 1
ATOM 705 N N . THR A 1 90 ? -5.504 -21.120 -18.724 1.00 53.66 90 THR A N 1
ATOM 706 C CA . THR A 1 90 ? -5.311 -21.625 -20.100 1.00 53.66 90 THR A CA 1
ATOM 707 C C . THR A 1 90 ? -3.846 -21.934 -20.451 1.00 53.66 90 THR A C 1
ATOM 709 O O . THR A 1 90 ? -3.582 -22.536 -21.486 1.00 53.66 90 THR A O 1
ATOM 712 N N . ALA A 1 91 ? -2.869 -21.552 -19.616 1.00 52.47 91 ALA A N 1
ATOM 713 C CA . ALA A 1 91 ? -1.446 -21.531 -19.994 1.00 52.47 91 ALA A CA 1
ATOM 714 C C . ALA A 1 91 ? -0.506 -22.368 -19.100 1.00 52.47 91 ALA A C 1
ATOM 716 O O . ALA A 1 91 ? 0.698 -22.112 -19.055 1.00 52.47 91 ALA A O 1
ATOM 717 N N . ALA A 1 92 ? -1.007 -23.410 -18.429 1.00 51.78 92 ALA A N 1
ATOM 718 C CA . ALA A 1 92 ? -0.180 -24.408 -17.733 1.00 51.78 92 ALA A CA 1
ATOM 719 C C . ALA A 1 92 ? 0.517 -25.391 -18.710 1.00 51.78 92 ALA A C 1
ATOM 721 O O . ALA A 1 92 ? 0.577 -26.595 -18.477 1.00 51.78 92 ALA A O 1
ATOM 722 N N . GLY A 1 93 ? 1.035 -24.880 -19.831 1.00 51.78 93 GLY A N 1
ATOM 723 C CA . GLY A 1 93 ? 1.608 -25.659 -20.925 1.00 51.78 93 GLY A CA 1
ATOM 724 C C . GLY A 1 93 ? 2.916 -25.065 -21.436 1.00 51.78 93 GLY A C 1
ATOM 725 O O . GLY A 1 93 ? 2.935 -24.319 -22.406 1.00 51.78 93 GLY A O 1
ATOM 726 N N . GLY A 1 94 ? 4.028 -25.454 -20.809 1.00 53.41 94 GLY A N 1
ATOM 727 C CA . GLY A 1 94 ? 5.300 -25.638 -21.511 1.00 53.41 94 GLY A CA 1
ATOM 728 C C . GLY A 1 94 ? 6.129 -24.398 -21.851 1.00 53.41 94 GLY A C 1
ATOM 729 O O . GLY A 1 94 ? 6.306 -24.065 -23.019 1.00 53.41 94 GLY A O 1
ATOM 730 N N . TRP A 1 95 ? 6.850 -23.852 -20.869 1.00 41.31 95 TRP A N 1
ATOM 731 C CA . TRP A 1 95 ? 8.109 -23.157 -21.168 1.00 41.31 95 TRP A CA 1
ATOM 732 C C . TRP A 1 95 ? 9.243 -24.189 -21.310 1.00 41.31 95 TRP A C 1
ATOM 734 O O . TRP A 1 95 ? 10.047 -24.419 -20.405 1.00 41.31 95 TRP A O 1
ATOM 744 N N . ARG A 1 96 ? 9.292 -24.882 -22.459 1.00 54.22 96 ARG A N 1
ATOM 745 C CA . ARG A 1 96 ? 10.447 -25.720 -22.829 1.00 54.22 96 ARG A CA 1
ATOM 746 C C . ARG A 1 96 ? 11.666 -24.811 -23.001 1.00 54.22 96 ARG A C 1
ATOM 748 O O . ARG A 1 96 ? 11.740 -24.039 -23.954 1.00 54.22 96 ARG A O 1
ATOM 755 N N . LYS A 1 97 ? 12.665 -24.946 -22.122 1.00 56.22 97 LYS A N 1
ATOM 756 C CA . LYS A 1 97 ? 13.990 -24.340 -22.317 1.00 56.22 97 LYS A CA 1
ATOM 757 C C . LYS A 1 97 ? 14.604 -24.879 -23.611 1.00 56.22 97 LYS A C 1
ATOM 759 O O . LYS A 1 97 ? 15.151 -25.983 -23.637 1.00 56.22 97 LYS A O 1
ATOM 764 N N . ARG A 1 98 ? 14.562 -24.093 -24.686 1.00 52.22 98 ARG A N 1
ATOM 765 C CA . ARG A 1 98 ? 15.384 -24.335 -25.876 1.00 52.22 98 ARG A CA 1
ATOM 766 C C . ARG A 1 98 ? 16.838 -24.064 -25.473 1.00 52.22 98 ARG A C 1
ATOM 768 O O . ARG A 1 98 ? 17.286 -22.922 -25.456 1.00 52.22 98 ARG A O 1
ATOM 775 N N . ARG A 1 99 ? 17.564 -25.112 -25.062 1.00 55.56 99 ARG A N 1
ATOM 776 C CA . ARG A 1 99 ? 19.019 -25.060 -24.849 1.00 55.56 99 ARG A CA 1
ATOM 777 C C . ARG A 1 99 ? 19.660 -24.490 -26.120 1.00 55.56 99 ARG A C 1
ATOM 779 O O . ARG A 1 99 ? 19.534 -25.087 -27.188 1.00 55.56 99 ARG A O 1
ATOM 786 N N . ARG A 1 100 ? 20.340 -23.344 -26.014 1.00 53.59 100 ARG A N 1
ATOM 787 C CA . ARG A 1 100 ? 21.228 -22.856 -27.077 1.00 53.59 100 ARG A CA 1
ATOM 788 C C . ARG A 1 100 ? 22.332 -23.900 -27.264 1.00 53.59 100 ARG A C 1
ATOM 790 O O . ARG A 1 100 ? 23.155 -24.082 -26.374 1.00 53.59 100 ARG A O 1
ATOM 797 N N . ARG A 1 101 ? 22.335 -24.601 -28.402 1.00 50.91 101 ARG A N 1
ATOM 798 C CA . ARG A 1 101 ? 23.519 -25.320 -28.886 1.00 50.91 101 ARG A CA 1
ATOM 799 C C . ARG A 1 101 ? 24.575 -24.261 -29.192 1.00 50.91 101 ARG A C 1
ATOM 801 O O . ARG A 1 101 ? 24.422 -23.514 -30.155 1.00 50.91 101 ARG A O 1
ATOM 808 N N . THR A 1 102 ? 25.616 -24.165 -28.377 1.00 54.25 102 THR A N 1
ATOM 809 C CA . THR A 1 102 ? 26.838 -23.474 -28.783 1.00 54.25 102 THR A CA 1
ATOM 810 C C . THR A 1 102 ? 27.492 -24.318 -29.872 1.00 54.25 102 THR A C 1
ATOM 812 O O . THR A 1 102 ? 27.875 -25.465 -29.657 1.00 54.25 102 THR A O 1
ATOM 815 N N . ARG A 1 103 ? 27.553 -23.775 -31.089 1.00 46.59 103 ARG A N 1
ATOM 816 C CA . ARG A 1 103 ? 28.303 -24.361 -32.199 1.00 46.59 103 ARG A CA 1
ATOM 817 C C . ARG A 1 103 ? 29.768 -23.981 -31.995 1.00 46.59 103 ARG A C 1
ATOM 819 O O . ARG A 1 103 ? 30.220 -22.966 -32.505 1.00 46.59 103 ARG A O 1
ATOM 826 N N . THR A 1 104 ? 30.495 -24.758 -31.203 1.00 57.28 104 THR A N 1
ATOM 827 C CA . THR A 1 104 ? 31.959 -24.710 -31.194 1.00 57.28 104 THR A CA 1
ATOM 828 C C . THR A 1 104 ? 32.460 -25.515 -32.390 1.00 57.28 104 THR A C 1
ATOM 830 O O . THR A 1 104 ? 32.565 -26.737 -32.339 1.00 57.28 104 THR A O 1
ATOM 833 N N . SER A 1 105 ? 32.738 -24.842 -33.507 1.00 44.38 105 SER A N 1
ATOM 834 C CA . SER A 1 105 ? 33.532 -25.434 -34.584 1.00 44.38 105 SER A CA 1
ATOM 835 C C . SER A 1 105 ? 34.991 -25.027 -34.423 1.00 44.38 105 SER A C 1
ATOM 837 O O . SER A 1 105 ? 35.332 -23.847 -34.432 1.00 44.38 105 SER A O 1
ATOM 839 N N . ARG A 1 106 ? 35.813 -26.062 -34.255 1.00 51.16 106 ARG A N 1
ATOM 840 C CA . ARG A 1 106 ? 37.274 -26.101 -34.297 1.00 51.16 106 ARG A CA 1
ATOM 841 C C . ARG A 1 106 ? 37.894 -25.332 -35.481 1.00 51.16 106 ARG A C 1
ATOM 843 O O . ARG A 1 106 ? 37.279 -25.192 -36.530 1.00 51.16 106 ARG A O 1
ATOM 850 N N . SER A 1 107 ? 39.177 -25.016 -35.262 1.00 47.59 107 SER A N 1
ATOM 851 C CA . SER A 1 107 ? 40.319 -24.921 -36.193 1.00 47.59 107 SER A CA 1
ATOM 852 C C . SER A 1 107 ? 40.568 -23.634 -36.993 1.00 47.59 107 SER A C 1
ATOM 854 O O . SER A 1 107 ? 40.070 -23.471 -38.103 1.00 47.59 107 SER A O 1
ATOM 856 N N . ARG A 1 108 ? 41.512 -22.823 -36.492 1.00 49.09 108 ARG A N 1
ATOM 857 C CA . ARG A 1 108 ? 42.606 -22.189 -37.261 1.00 49.09 108 ARG A CA 1
ATOM 858 C C . ARG A 1 108 ? 43.882 -22.399 -36.423 1.00 49.09 108 ARG A C 1
ATOM 860 O O . ARG A 1 108 ? 43.880 -22.067 -35.250 1.00 49.09 108 ARG A O 1
ATOM 867 N N . SER A 1 109 ? 44.716 -23.369 -36.802 1.00 46.69 109 SER A N 1
ATOM 868 C CA . SER A 1 109 ? 45.939 -23.223 -37.614 1.00 46.69 109 SER A CA 1
ATOM 869 C C . SER A 1 109 ? 47.145 -22.704 -36.811 1.00 46.69 109 SER A C 1
ATOM 871 O O . SER A 1 109 ? 47.071 -21.682 -36.146 1.00 46.69 109 SER A O 1
ATOM 873 N N . ARG A 1 110 ? 48.271 -23.422 -36.906 1.00 47.25 110 ARG A N 1
ATOM 874 C CA . ARG A 1 110 ? 49.583 -23.204 -36.255 1.00 47.25 110 ARG A CA 1
ATOM 875 C C . ARG A 1 110 ? 50.355 -21.972 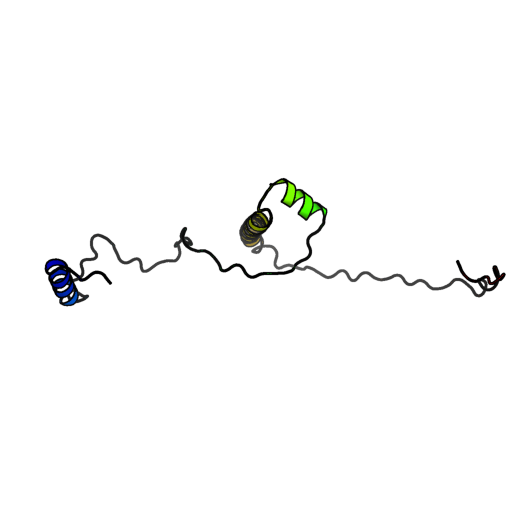-36.793 1.00 47.25 110 ARG A C 1
ATOM 877 O O . ARG A 1 110 ? 51.579 -21.974 -36.757 1.00 47.25 110 ARG A O 1
ATOM 884 N N . ALA A 1 111 ? 49.667 -20.947 -37.301 1.00 51.28 111 ALA A N 1
ATOM 885 C CA . ALA A 1 111 ? 50.269 -19.834 -38.048 1.00 51.28 111 ALA A CA 1
ATOM 886 C C . ALA A 1 111 ? 50.163 -18.443 -37.382 1.00 51.28 111 ALA A C 1
ATOM 888 O O . ALA A 1 111 ? 50.656 -17.482 -37.954 1.00 51.28 111 ALA A O 1
ATOM 889 N N . ASP A 1 112 ? 49.605 -18.320 -36.171 1.00 45.59 112 ASP A N 1
ATOM 890 C CA . ASP A 1 112 ? 49.509 -17.031 -35.452 1.00 45.59 112 ASP A CA 1
ATOM 891 C C . ASP A 1 112 ? 50.631 -16.841 -34.405 1.00 45.59 112 ASP A C 1
ATOM 893 O O . ASP A 1 112 ? 50.442 -16.255 -33.340 1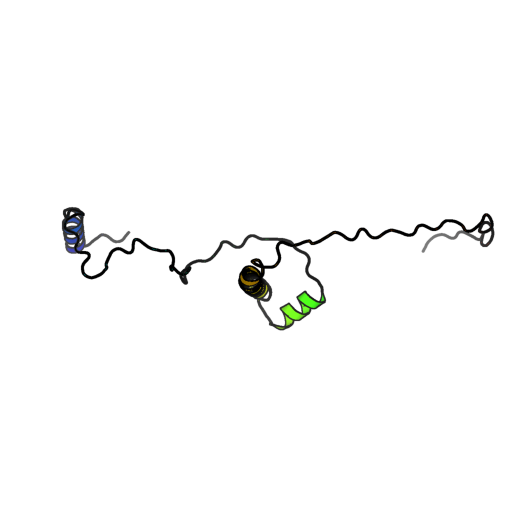.00 45.59 112 ASP A O 1
ATOM 897 N N . ILE A 1 113 ? 51.830 -17.353 -34.706 1.00 50.16 113 ILE A N 1
ATOM 898 C CA . ILE A 1 113 ? 53.083 -16.975 -34.041 1.00 50.16 113 ILE A CA 1
ATOM 899 C C . ILE A 1 113 ? 53.885 -16.166 -35.069 1.00 50.16 113 ILE A C 1
ATOM 901 O O . ILE A 1 113 ? 54.347 -16.756 -36.037 1.00 50.16 113 ILE A O 1
ATOM 905 N N . ALA A 1 114 ? 54.059 -14.858 -34.816 1.00 45.38 114 ALA A N 1
ATOM 906 C CA . ALA A 1 114 ? 55.057 -13.920 -35.386 1.00 45.38 114 ALA A CA 1
ATOM 907 C C . ALA A 1 114 ? 54.501 -12.677 -36.125 1.00 45.38 114 ALA A C 1
ATOM 909 O O . ALA A 1 114 ? 54.399 -12.668 -37.343 1.00 45.38 114 ALA A O 1
ATOM 910 N N . CYS A 1 115 ? 54.207 -11.610 -35.362 1.00 38.25 115 CYS A N 1
ATOM 911 C CA . CYS A 1 115 ? 54.373 -10.161 -35.656 1.00 38.25 115 CYS A CA 1
ATOM 912 C C . CYS A 1 115 ? 53.473 -9.402 -34.655 1.00 38.25 115 CYS A C 1
ATOM 914 O O . CYS A 1 115 ? 52.260 -9.459 -34.773 1.00 38.25 115 CYS A O 1
ATOM 916 N N . ARG A 1 116 ? 53.921 -8.730 -33.592 1.00 42.00 116 ARG A N 1
ATOM 917 C CA . ARG A 1 116 ? 55.005 -7.751 -33.445 1.00 42.00 116 ARG A CA 1
ATOM 918 C C . ARG A 1 116 ? 55.588 -7.828 -32.024 1.00 42.00 116 ARG A C 1
ATOM 920 O O . ARG A 1 116 ? 54.930 -7.453 -31.061 1.00 42.00 116 ARG A O 1
ATOM 927 N N . ALA A 1 117 ? 56.845 -8.240 -31.910 1.00 42.84 117 ALA A N 1
ATOM 928 C CA . ALA A 1 117 ? 57.778 -7.639 -30.950 1.00 42.84 117 ALA A CA 1
ATOM 929 C C . ALA A 1 117 ? 58.337 -6.362 -31.639 1.00 42.84 117 ALA A C 1
ATOM 931 O O . ALA A 1 117 ? 58.329 -6.322 -32.865 1.00 42.84 117 ALA A O 1
ATOM 932 N N . ARG A 1 118 ? 58.829 -5.281 -31.025 1.00 41.12 118 ARG A N 1
ATOM 933 C CA . ARG A 1 118 ? 59.453 -5.005 -29.719 1.00 41.12 118 ARG A CA 1
ATOM 934 C C . ARG A 1 118 ? 59.692 -3.470 -29.630 1.00 41.12 118 ARG A C 1
ATOM 936 O O . ARG A 1 118 ? 59.746 -2.856 -30.689 1.00 41.12 118 ARG A O 1
ATOM 943 N N . LEU A 1 119 ? 59.949 -2.941 -28.417 1.00 43.25 119 LEU A N 1
ATOM 944 C CA . LEU A 1 119 ? 60.680 -1.697 -28.016 1.00 43.25 119 LEU A CA 1
ATOM 945 C C . LEU A 1 119 ? 59.824 -0.702 -27.205 1.00 43.25 119 LEU A C 1
ATOM 947 O O . LEU A 1 119 ? 58.741 -0.370 -27.653 1.00 43.25 119 LEU A O 1
ATOM 951 N N . VAL A 1 120 ? 60.226 -0.088 -26.085 1.00 46.53 120 VAL A N 1
ATOM 952 C CA . VAL A 1 120 ? 61.187 -0.311 -24.978 1.00 46.53 120 VAL A CA 1
ATOM 953 C C . VAL A 1 120 ? 60.815 0.751 -23.903 1.00 46.53 120 VAL A C 1
ATOM 955 O O . VAL A 1 120 ? 60.226 1.772 -24.236 1.00 46.53 120 VAL A O 1
ATOM 958 N N . HIS A 1 121 ? 61.123 0.475 -22.631 1.00 41.84 121 HIS A N 1
ATOM 959 C CA . HIS A 1 121 ? 61.111 1.353 -21.439 1.00 41.84 121 HIS A CA 1
ATOM 960 C C . HIS A 1 121 ? 61.244 2.884 -21.621 1.00 41.84 121 HIS A C 1
ATOM 962 O O . HIS A 1 121 ? 62.123 3.300 -22.362 1.00 41.84 121 HIS A O 1
ATOM 968 N N . VAL A 1 122 ? 60.509 3.660 -20.792 1.00 46.97 122 VAL A N 1
ATOM 969 C CA . VAL A 1 122 ? 60.893 4.841 -19.943 1.00 46.97 122 VAL A CA 1
ATOM 970 C C . VAL A 1 122 ? 59.607 5.249 -19.170 1.00 46.97 122 VAL A C 1
ATOM 972 O O . VAL A 1 122 ? 58.589 5.487 -19.805 1.00 46.97 122 VAL A O 1
ATOM 975 N N . GLN A 1 123 ? 59.437 5.037 -17.855 1.00 43.16 123 GLN A N 1
ATOM 976 C CA . GLN A 1 123 ? 59.979 5.721 -16.659 1.00 43.16 123 GLN A CA 1
ATOM 977 C C . GLN A 1 123 ? 59.520 7.197 -16.489 1.00 43.16 123 GLN A C 1
ATOM 979 O O . GLN A 1 123 ? 60.049 8.077 -17.146 1.00 43.16 123 GLN A O 1
ATOM 984 N N . LEU A 1 124 ? 58.610 7.405 -15.520 1.00 41.22 124 LEU A N 1
ATOM 985 C CA . LEU A 1 124 ? 58.351 8.594 -14.674 1.00 41.22 124 LEU A CA 1
ATOM 986 C C . LEU A 1 124 ? 57.989 9.960 -15.301 1.00 41.22 124 LEU A C 1
ATOM 988 O O . LEU A 1 124 ? 58.767 10.575 -16.023 1.00 41.22 124 LEU A O 1
ATOM 992 N N . GLY A 1 125 ? 56.841 10.468 -14.838 1.00 36.12 125 GLY A N 1
ATOM 993 C CA . GLY A 1 125 ? 56.374 11.854 -14.849 1.00 36.12 125 GLY A CA 1
ATOM 994 C C . GLY A 1 125 ? 55.138 11.955 -13.968 1.00 36.12 125 GLY A C 1
ATOM 995 O O . GLY A 1 125 ? 54.155 11.262 -14.310 1.00 36.12 125 GLY A O 1
#

Radius of gyration: 35.5 Å; chains: 1; bounding box: 95×38×74 Å

Foldseek 3Di:
DDDDDPVRVVVVVVVVPDDPVPDDCPVPPDDPDCVVPDPDPPDDPDDDDDDDDDDPVVVVVLCVVPPPSVVVVVVVVVVVVVVVVVVVVPPPDDPDPPPPDDPDDDDDDPPPPDDDDDDDDDDDD

Secondary structure (DSSP, 8-state):
-PPPPHHHHHHHHHHHHS-GGG---SSS------TT----TT--PPPPP------HHHHHHHHHT-TTHHHHHHHHHHHHHHHHHHHHTT--S----------------TT---S----------